Protein AF-A0A0Q7EFE1-F1 (afdb_monomer_lite)

Sequence (108 aa):
MPAADLLRLTLYNAGKVDNELRQGKLAPLPPAKDTLRGKIDAAFEAAHQAVKPKWYEAAKVSEISAPGSLTRVYKIRTALGTYCITVADASRSGGSGTQRGPLYSNCP

Foldseek 3Di:
DDVVVVVVVVVVVVVVVVCVVCVNPPDPPQPDCPDPVVVVVVVVVVVCVVDFDAQPDDWDWDWPDDVPDQKTWIWTGHNVGIKIWIDGDPPPPPDDDDPPPTDIDHDD

Radius of gyration: 25.14 Å; chains: 1; bounding box: 54×31×73 Å

Structure (mmCIF, N/CA/C/O backbone):
data_AF-A0A0Q7EFE1-F1
#
_entry.id   AF-A0A0Q7EFE1-F1
#
loop_
_atom_site.group_PDB
_atom_site.id
_atom_site.type_symbol
_atom_site.label_atom_id
_atom_site.label_alt_id
_atom_site.label_comp_id
_atom_site.label_asym_id
_atom_site.label_entity_id
_atom_site.label_seq_id
_atom_site.pdbx_PDB_ins_code
_atom_site.Cartn_x
_atom_site.Cartn_y
_atom_site.Cartn_z
_atom_site.occupancy
_atom_site.B_iso_or_equiv
_atom_site.auth_seq_id
_atom_site.auth_comp_id
_atom_site.auth_asym_id
_atom_site.auth_atom_id
_atom_site.pdbx_PDB_model_num
ATOM 1 N N . MET A 1 1 ? -18.769 13.200 48.887 1.00 53.66 1 MET A N 1
ATOM 2 C CA . MET A 1 1 ? -19.048 13.495 47.464 1.00 53.66 1 MET A CA 1
ATOM 3 C C . MET A 1 1 ? -19.598 12.231 46.816 1.00 53.66 1 MET A C 1
ATOM 5 O O . MET A 1 1 ? -19.045 11.173 47.101 1.00 53.66 1 MET A O 1
ATOM 9 N N . PRO A 1 2 ? -20.705 12.287 46.059 1.00 73.38 2 PRO A N 1
ATOM 10 C CA . PRO A 1 2 ? -21.354 11.092 45.519 1.00 73.38 2 PRO A CA 1
ATOM 11 C C . PRO A 1 2 ? -20.548 10.479 44.358 1.00 73.38 2 PRO A C 1
ATOM 13 O O . PRO A 1 2 ? -19.933 11.186 43.565 1.00 73.38 2 PRO A O 1
ATOM 16 N N . ALA A 1 3 ? -20.557 9.147 44.244 1.00 65.06 3 ALA A N 1
ATOM 17 C CA . ALA A 1 3 ? -19.752 8.387 43.275 1.00 65.06 3 ALA A CA 1
ATOM 18 C C . ALA A 1 3 ? -20.038 8.735 41.798 1.00 65.06 3 ALA A C 1
ATOM 20 O O . ALA A 1 3 ? -19.157 8.616 40.948 1.00 65.06 3 ALA A O 1
ATOM 21 N N . ALA A 1 4 ? -21.249 9.213 41.496 1.00 69.44 4 ALA A N 1
ATOM 22 C CA . ALA A 1 4 ? -21.626 9.670 40.160 1.00 69.44 4 ALA A CA 1
ATOM 23 C C . ALA A 1 4 ? -20.832 10.911 39.708 1.00 69.44 4 ALA A C 1
ATOM 25 O O . ALA A 1 4 ? -20.507 11.033 38.526 1.00 6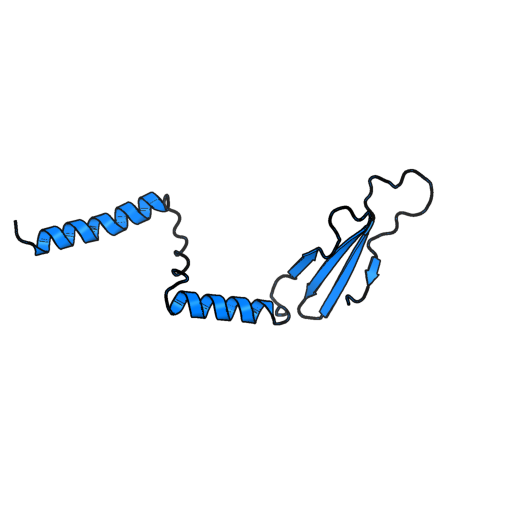9.44 4 ALA A O 1
ATOM 26 N N . ASP A 1 5 ? -20.461 11.792 40.640 1.00 68.69 5 ASP A N 1
ATOM 27 C CA . ASP A 1 5 ? -19.673 12.989 40.330 1.00 68.69 5 ASP A CA 1
ATOM 28 C C . ASP A 1 5 ? -18.200 12.641 40.080 1.00 68.69 5 ASP A C 1
ATOM 30 O O . ASP A 1 5 ? -17.566 13.238 39.211 1.00 68.69 5 ASP A O 1
ATOM 34 N N . LEU A 1 6 ? -17.674 11.607 40.752 1.00 60.97 6 LEU A N 1
ATOM 35 C CA . LEU A 1 6 ? -16.341 11.063 40.467 1.00 60.97 6 LEU A CA 1
ATOM 36 C C . LEU A 1 6 ? -16.277 10.414 39.078 1.00 60.97 6 LEU A C 1
ATOM 38 O O . LEU A 1 6 ? -15.329 10.666 38.340 1.00 60.97 6 LEU A O 1
ATOM 42 N N . LEU A 1 7 ? -17.296 9.640 38.689 1.00 66.06 7 LEU A N 1
ATOM 43 C CA . LEU A 1 7 ? -17.378 9.050 37.345 1.00 66.06 7 LEU A CA 1
ATOM 44 C C . LEU A 1 7 ? -17.515 10.112 36.243 1.00 66.06 7 LEU A C 1
ATOM 46 O O . LEU A 1 7 ? -16.975 9.959 35.150 1.00 66.06 7 LEU A O 1
ATOM 50 N N . ARG A 1 8 ? -18.206 11.221 36.521 1.00 62.38 8 ARG A N 1
ATOM 51 C CA . ARG A 1 8 ? -18.270 12.358 35.592 1.00 62.38 8 ARG A CA 1
ATOM 52 C C . ARG A 1 8 ? -16.926 13.061 35.442 1.00 62.38 8 ARG A C 1
ATOM 54 O O . ARG A 1 8 ? -16.552 13.395 34.323 1.00 62.38 8 ARG A O 1
ATOM 61 N N . LEU A 1 9 ? -16.188 13.238 36.536 1.00 61.28 9 LEU A N 1
ATOM 62 C CA . LEU A 1 9 ? -14.835 13.801 36.522 1.00 61.28 9 LEU A CA 1
ATOM 63 C C . LEU A 1 9 ? -13.848 12.925 35.740 1.00 61.28 9 LEU A C 1
ATOM 65 O O . LEU A 1 9 ? -13.043 13.450 34.971 1.00 61.28 9 LEU A O 1
ATOM 69 N N . THR A 1 10 ? -13.922 11.600 35.885 1.00 62.56 10 THR A N 1
ATOM 70 C CA . THR A 1 10 ? -13.042 10.685 35.144 1.00 62.56 10 THR A CA 1
ATOM 71 C C . THR A 1 10 ? -13.355 10.676 33.648 1.00 62.56 10 THR A C 1
ATOM 73 O O . THR A 1 10 ? -12.431 10.749 32.839 1.00 62.56 10 THR A O 1
ATOM 76 N N . LEU A 1 11 ? -14.636 10.676 33.262 1.00 66.62 11 LEU A N 1
ATOM 77 C CA . LEU A 1 11 ? -15.047 10.750 31.855 1.00 66.62 11 LEU A CA 1
ATOM 78 C C . LEU A 1 11 ? -14.720 12.107 31.213 1.00 66.62 11 LEU A C 1
ATOM 80 O O . LEU A 1 11 ? -14.267 12.147 30.071 1.00 66.62 11 LEU A O 1
ATOM 84 N N . TYR A 1 12 ? -14.898 13.211 31.945 1.00 64.56 12 TYR A N 1
ATOM 85 C CA . TYR A 1 12 ? -14.578 14.557 31.459 1.00 64.56 12 TYR A CA 1
ATOM 86 C C . TYR A 1 12 ? -13.081 14.719 31.163 1.00 64.56 12 TYR A C 1
ATOM 88 O O . TYR A 1 12 ? -12.694 15.295 30.145 1.00 64.56 12 TYR A O 1
ATOM 96 N N . ASN A 1 13 ? -12.228 14.147 32.014 1.00 68.94 13 ASN A N 1
ATOM 97 C CA . ASN A 1 13 ? -10.781 14.226 31.838 1.00 68.94 13 ASN A CA 1
ATOM 98 C C . ASN A 1 13 ? -10.255 13.290 30.742 1.00 68.94 13 ASN A C 1
ATOM 100 O O . ASN A 1 13 ? -9.237 13.607 30.129 1.00 68.94 13 ASN A O 1
ATOM 104 N N . ALA A 1 14 ? -10.949 12.189 30.438 1.00 71.38 14 ALA A N 1
ATOM 105 C CA . ALA A 1 14 ? -10.526 11.260 29.390 1.00 71.38 14 ALA A CA 1
ATOM 106 C C . ALA A 1 14 ? -10.437 11.937 28.011 1.00 71.38 14 ALA A C 1
ATOM 108 O O . ALA A 1 14 ? -9.458 11.739 27.298 1.00 71.38 14 ALA A O 1
ATOM 109 N N . GLY A 1 15 ? -11.405 12.793 27.662 1.00 69.31 15 GLY A N 1
ATOM 110 C CA . GLY A 1 15 ? -11.397 13.525 26.389 1.00 69.31 15 GLY A CA 1
ATOM 111 C C . GLY A 1 15 ? -10.302 14.593 26.300 1.00 69.31 15 GLY A C 1
ATOM 112 O O . GLY A 1 15 ? -9.728 14.808 25.235 1.00 69.31 15 GLY A O 1
ATOM 113 N N . LYS A 1 16 ? -9.971 15.242 27.423 1.00 74.19 16 LYS A N 1
ATOM 114 C CA . LYS A 1 16 ? -8.890 16.235 27.484 1.00 74.19 16 LYS A CA 1
ATOM 115 C C . LYS A 1 16 ? -7.514 15.578 27.355 1.00 74.19 16 LYS A C 1
ATOM 117 O O . LYS A 1 16 ? -6.721 16.023 26.534 1.00 74.19 16 LYS A O 1
ATOM 122 N N . VAL A 1 17 ? -7.269 14.498 28.101 1.00 71.06 17 VAL A N 1
ATOM 123 C CA . VAL A 1 17 ? -6.016 13.723 28.036 1.00 71.06 17 VAL A CA 1
ATOM 124 C C . VAL A 1 17 ? -5.807 13.149 26.638 1.00 71.06 17 VAL A C 1
ATOM 126 O O . VAL A 1 17 ? -4.710 13.207 26.096 1.00 71.06 17 VAL A O 1
ATOM 129 N N . ASP A 1 18 ? -6.865 12.635 26.023 1.00 72.38 18 ASP A N 1
ATOM 130 C CA . ASP A 1 18 ? -6.819 12.120 24.660 1.00 72.38 18 ASP A CA 1
ATOM 131 C C . ASP A 1 18 ? -6.510 13.216 23.619 1.00 72.38 18 ASP A C 1
ATOM 133 O O . ASP A 1 18 ? -5.685 13.010 22.730 1.00 72.38 18 ASP A O 1
ATOM 137 N N . ASN A 1 19 ? -7.085 14.414 23.763 1.00 73.31 19 ASN A N 1
ATOM 138 C CA . ASN A 1 19 ? -6.766 15.558 22.903 1.00 73.31 19 ASN A CA 1
ATOM 139 C C . ASN A 1 19 ? -5.312 16.043 23.089 1.00 73.31 19 ASN A C 1
ATOM 141 O O . ASN A 1 19 ? -4.614 16.326 22.112 1.00 73.31 19 ASN A O 1
ATOM 145 N N . GLU A 1 20 ? -4.832 16.084 24.336 1.00 76.50 20 GLU A N 1
ATOM 146 C CA . GLU A 1 20 ? -3.447 16.428 24.680 1.00 76.50 20 GLU A CA 1
ATOM 147 C C . GLU A 1 20 ? -2.449 15.403 24.118 1.00 76.50 20 GLU A C 1
ATOM 149 O O . GLU A 1 20 ? -1.468 15.792 23.482 1.00 76.50 20 GLU A O 1
ATOM 154 N N . LEU A 1 21 ? -2.731 14.101 24.251 1.00 71.56 21 LEU A N 1
ATOM 155 C CA . LEU A 1 21 ? -1.925 13.019 23.668 1.00 71.56 21 LEU A CA 1
ATOM 156 C C . LEU A 1 21 ? -1.854 13.109 22.141 1.00 71.56 21 LEU A C 1
ATOM 158 O O . LEU A 1 21 ? -0.813 12.827 21.547 1.00 71.56 21 LEU A O 1
ATOM 162 N N . ARG A 1 22 ? -2.950 13.520 21.495 1.00 69.19 22 ARG A N 1
ATOM 163 C CA . ARG A 1 22 ? -3.008 13.695 20.038 1.00 69.19 22 ARG A CA 1
ATOM 164 C C . ARG A 1 22 ? -2.481 15.047 19.563 1.00 69.19 22 ARG A C 1
ATOM 166 O O . ARG A 1 22 ? -2.456 15.277 18.354 1.00 69.19 22 ARG A O 1
ATOM 173 N N . GLN A 1 23 ? -2.065 15.935 20.470 1.00 75.75 23 GLN A N 1
ATOM 174 C CA . GLN A 1 23 ? -1.586 17.285 20.148 1.00 75.75 23 GLN A CA 1
ATOM 175 C C . GLN A 1 23 ? -2.560 18.054 19.230 1.00 75.75 23 GLN A C 1
ATOM 177 O O . GLN A 1 23 ? -2.139 18.757 18.311 1.00 75.75 23 GLN A O 1
ATOM 182 N N . GLY A 1 24 ? -3.873 17.861 19.408 1.00 67.12 24 GLY A N 1
ATOM 183 C CA . GLY A 1 24 ? -4.898 18.486 18.561 1.00 67.12 24 GLY A CA 1
ATOM 184 C C . GLY A 1 24 ? -5.019 17.927 17.134 1.00 67.12 24 GLY A C 1
ATOM 185 O O . GLY A 1 24 ? -5.786 18.462 16.333 1.00 67.12 24 GLY A O 1
ATOM 186 N N . LYS A 1 25 ? -4.311 16.846 16.780 1.00 66.06 25 LYS A N 1
ATOM 187 C CA . LYS A 1 25 ? -4.488 16.167 15.489 1.00 66.06 25 LYS A CA 1
ATOM 188 C C . LYS A 1 25 ? -5.707 15.249 15.564 1.00 66.06 25 LYS A C 1
ATOM 190 O O . LYS A 1 25 ? -5.664 14.176 16.158 1.00 66.06 25 LYS A O 1
ATOM 195 N N . LEU A 1 26 ? -6.793 15.661 14.909 1.00 62.69 26 LEU A N 1
ATOM 196 C CA . LEU A 1 26 ? -8.076 14.945 14.822 1.00 62.69 26 LEU A CA 1
ATOM 197 C C . LEU A 1 26 ? -8.039 13.642 14.002 1.00 62.69 26 LEU A C 1
ATOM 199 O O . LEU A 1 26 ? -9.093 13.136 13.618 1.00 62.69 26 LEU A O 1
ATOM 203 N N . ALA A 1 27 ? -6.862 13.083 13.711 1.00 65.50 27 ALA A N 1
ATOM 204 C CA . ALA A 1 27 ? -6.801 11.803 13.023 1.00 65.50 27 ALA A CA 1
ATOM 205 C C . ALA A 1 27 ? -7.538 10.749 13.878 1.00 65.50 27 ALA A C 1
ATOM 207 O O . ALA A 1 27 ? -7.226 10.614 15.067 1.00 65.50 27 ALA A O 1
ATOM 208 N N . PRO A 1 28 ? -8.530 10.032 13.317 1.00 64.69 28 PRO A N 1
ATOM 209 C CA . PRO A 1 28 ? -9.192 8.944 14.023 1.00 64.69 28 PRO A CA 1
ATOM 210 C C . PRO A 1 28 ? -8.141 7.942 14.500 1.00 64.69 28 PRO A C 1
ATOM 212 O O . PRO A 1 28 ? -7.242 7.600 13.725 1.00 64.69 28 PRO A O 1
ATOM 215 N N . LEU A 1 29 ? -8.232 7.465 15.750 1.00 65.50 29 LEU A N 1
ATOM 216 C CA . LEU A 1 29 ? -7.349 6.375 16.156 1.00 65.50 29 LEU A CA 1
ATOM 217 C C . LEU A 1 29 ? -7.604 5.182 15.236 1.00 65.50 29 LEU A C 1
ATOM 219 O O . LEU A 1 29 ? -8.769 4.818 15.034 1.00 65.50 29 LEU A O 1
ATOM 223 N N . PRO A 1 30 ? -6.544 4.542 14.720 1.00 64.62 30 PRO A N 1
ATOM 224 C CA . PRO A 1 30 ? -6.718 3.246 14.104 1.00 64.62 30 PRO A CA 1
ATOM 225 C C . PRO A 1 30 ? -7.332 2.312 15.159 1.00 64.62 30 PRO A C 1
ATOM 227 O O . PRO A 1 30 ? -6.896 2.327 16.318 1.00 64.62 30 PRO A O 1
ATOM 230 N N . PRO A 1 31 ? -8.369 1.534 14.809 1.00 66.81 31 PRO A N 1
ATOM 231 C CA . PRO A 1 31 ? -8.987 0.625 15.756 1.00 66.81 31 PRO A CA 1
ATOM 232 C C . PRO A 1 31 ? -7.929 -0.330 16.302 1.00 66.81 31 PRO A C 1
ATOM 234 O O . PRO A 1 31 ? -7.077 -0.828 15.563 1.00 66.81 31 PRO A O 1
ATOM 237 N N . ALA A 1 32 ? -7.974 -0.575 17.613 1.00 66.19 32 ALA A N 1
ATOM 238 C CA . ALA A 1 32 ? -7.049 -1.500 18.248 1.00 66.19 32 ALA A CA 1
ATOM 239 C C . ALA A 1 32 ? -7.125 -2.860 17.535 1.00 66.19 32 ALA A C 1
ATOM 241 O O . ALA A 1 32 ? -8.217 -3.414 17.368 1.00 66.19 32 ALA A O 1
ATOM 242 N N . LYS A 1 33 ? -5.971 -3.380 17.097 1.00 64.94 33 LYS A N 1
ATOM 243 C CA . LYS A 1 33 ? -5.865 -4.581 16.245 1.00 64.94 33 LYS A CA 1
ATOM 244 C C . LYS A 1 33 ? -6.532 -5.817 16.861 1.00 64.94 33 LYS A C 1
ATOM 246 O O . LYS A 1 33 ? -7.011 -6.681 16.133 1.00 64.94 33 LYS A O 1
ATOM 251 N N . ASP A 1 34 ? -6.616 -5.863 18.188 1.00 74.19 34 ASP A N 1
ATOM 252 C CA . ASP A 1 34 ? -7.203 -6.977 18.937 1.00 74.19 34 ASP A CA 1
ATOM 253 C C . ASP A 1 34 ? -8.736 -6.937 18.995 1.00 74.19 34 ASP A C 1
ATOM 255 O O . ASP A 1 34 ? -9.380 -7.949 19.284 1.00 74.19 34 ASP A O 1
ATOM 259 N N . THR A 1 35 ? -9.342 -5.790 18.679 1.00 81.38 35 THR A N 1
ATOM 260 C CA . THR A 1 35 ? -10.800 -5.656 18.594 1.00 81.38 35 THR A CA 1
ATOM 261 C C . THR A 1 35 ? -11.329 -6.297 17.312 1.00 81.38 35 THR A C 1
ATOM 263 O O . THR A 1 35 ? -10.649 -6.326 16.286 1.00 81.38 35 THR A O 1
ATOM 266 N N . LEU A 1 36 ? -12.579 -6.773 17.335 1.00 82.75 36 LEU A N 1
ATOM 267 C CA . LEU A 1 36 ? -13.242 -7.337 16.150 1.00 82.75 36 LEU A CA 1
ATOM 268 C C . LEU A 1 36 ? -13.172 -6.386 14.944 1.00 82.75 36 LEU A C 1
ATOM 270 O O . LEU A 1 36 ? -12.916 -6.823 13.827 1.00 82.75 36 LEU A O 1
ATOM 274 N N . ARG A 1 37 ? -13.347 -5.081 15.184 1.00 80.38 37 ARG A N 1
ATOM 275 C CA . ARG A 1 37 ? -13.279 -4.053 14.142 1.00 80.38 37 ARG A CA 1
ATOM 276 C C . ARG A 1 37 ? -11.876 -3.934 13.544 1.00 80.38 37 ARG A C 1
ATOM 278 O O . ARG A 1 37 ? -11.751 -3.957 12.329 1.00 80.38 37 ARG A O 1
ATOM 285 N N . GLY A 1 38 ? -10.836 -3.937 14.380 1.00 85.00 38 GLY A N 1
ATOM 286 C CA . GLY A 1 38 ? -9.446 -3.949 13.914 1.00 85.00 38 GLY A CA 1
ATOM 287 C C . GLY A 1 38 ? -9.102 -5.184 13.075 1.00 85.00 38 GLY A C 1
ATOM 288 O O . GLY A 1 38 ? -8.425 -5.065 12.057 1.00 85.00 38 GLY A O 1
ATOM 289 N N . LYS A 1 39 ? -9.621 -6.363 13.442 1.00 85.25 39 LYS A N 1
ATOM 290 C CA . LYS A 1 39 ? -9.441 -7.596 12.653 1.00 85.25 39 LYS A CA 1
ATOM 291 C C . LYS A 1 39 ? -10.135 -7.529 11.293 1.00 85.25 39 LYS A C 1
ATOM 293 O O . LYS A 1 39 ? -9.564 -7.975 10.302 1.00 85.25 39 LYS A O 1
ATOM 298 N N . ILE A 1 40 ? -11.347 -6.977 11.247 1.00 88.12 40 ILE A N 1
ATOM 299 C CA . ILE A 1 40 ? -12.096 -6.781 10.000 1.00 88.12 40 ILE A CA 1
ATOM 300 C C . ILE A 1 40 ? -11.361 -5.796 9.088 1.00 88.12 40 ILE A C 1
ATOM 302 O O . ILE A 1 40 ? -11.139 -6.108 7.921 1.00 88.12 40 ILE A O 1
ATOM 306 N N . ASP A 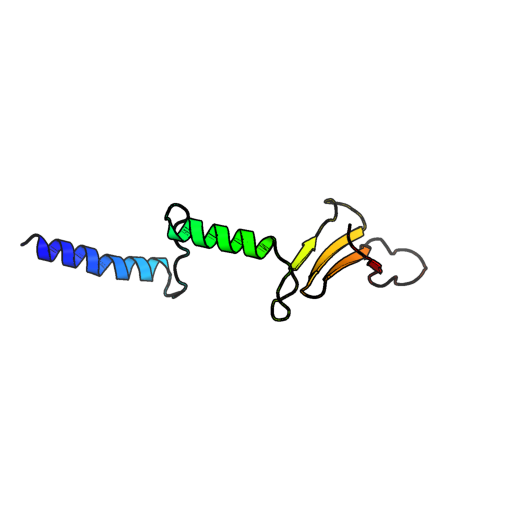1 41 ? -10.924 -4.654 9.619 1.00 85.50 41 ASP A N 1
ATOM 307 C CA . ASP A 1 41 ? -10.199 -3.647 8.840 1.00 85.50 41 ASP A CA 1
ATOM 308 C C . ASP A 1 41 ? -8.873 -4.207 8.300 1.00 85.50 41 ASP A C 1
ATOM 310 O O . ASP A 1 41 ? -8.575 -4.049 7.116 1.00 85.50 41 ASP A O 1
ATOM 314 N N . ALA A 1 42 ? -8.132 -4.968 9.114 1.00 85.50 42 ALA A N 1
ATOM 315 C CA . ALA A 1 42 ? -6.923 -5.662 8.673 1.00 85.50 42 ALA A CA 1
ATOM 316 C C . ALA A 1 42 ? -7.206 -6.702 7.574 1.00 85.50 42 ALA A C 1
ATOM 318 O O . ALA A 1 42 ? -6.433 -6.831 6.624 1.00 85.50 42 ALA A O 1
ATOM 319 N N . ALA A 1 43 ? -8.318 -7.436 7.671 1.00 85.00 43 ALA A N 1
ATOM 320 C CA . ALA A 1 43 ? -8.724 -8.389 6.642 1.00 85.00 43 ALA A CA 1
ATOM 321 C C . ALA A 1 43 ? -9.086 -7.685 5.324 1.00 85.00 43 ALA A C 1
ATOM 323 O O . ALA A 1 43 ? -8.688 -8.148 4.253 1.00 85.00 43 ALA A O 1
ATOM 324 N N . PHE A 1 44 ? -9.786 -6.548 5.387 1.00 86.12 44 PHE A N 1
ATOM 325 C CA . PHE A 1 44 ? -10.080 -5.733 4.208 1.00 86.12 44 PHE A CA 1
ATOM 326 C C . PHE A 1 44 ? -8.815 -5.157 3.581 1.00 86.12 44 PHE A C 1
ATOM 328 O O . PHE A 1 44 ? -8.683 -5.173 2.358 1.00 86.12 44 PHE A O 1
ATOM 335 N N . GLU A 1 45 ? -7.867 -4.699 4.394 1.00 84.94 45 GLU A N 1
ATOM 336 C CA . GLU A 1 45 ? -6.588 -4.197 3.905 1.00 84.94 45 GLU A CA 1
ATOM 337 C C . GLU A 1 45 ? -5.783 -5.307 3.212 1.00 84.94 45 GLU A C 1
ATOM 339 O O . GLU A 1 45 ? -5.302 -5.117 2.093 1.00 84.94 45 GLU A O 1
ATOM 344 N N . ALA A 1 46 ? -5.719 -6.501 3.808 1.00 84.56 46 ALA A N 1
ATOM 345 C CA . ALA A 1 46 ? -5.066 -7.661 3.207 1.00 84.56 46 ALA A CA 1
ATOM 346 C C . ALA A 1 46 ? -5.726 -8.075 1.879 1.00 84.56 46 ALA A C 1
ATOM 348 O O . ALA A 1 46 ? -5.039 -8.291 0.876 1.00 84.56 46 ALA A O 1
ATOM 349 N N . ALA A 1 47 ? -7.060 -8.118 1.831 1.00 83.56 47 ALA A N 1
ATOM 350 C CA . ALA A 1 47 ? -7.800 -8.400 0.603 1.00 83.56 47 ALA A CA 1
ATOM 351 C C . ALA A 1 47 ? -7.543 -7.328 -0.471 1.00 83.56 47 ALA A C 1
ATOM 353 O O . ALA A 1 47 ? -7.308 -7.644 -1.638 1.00 83.56 47 ALA A O 1
ATOM 354 N N . HIS A 1 48 ? -7.511 -6.056 -0.075 1.00 79.50 48 HIS A N 1
ATOM 355 C CA . HIS A 1 48 ? -7.215 -4.936 -0.962 1.00 79.50 48 HIS A CA 1
ATOM 356 C C . HIS A 1 48 ? -5.775 -4.971 -1.513 1.00 79.50 48 HIS A C 1
ATOM 358 O O . HIS A 1 48 ? -5.503 -4.502 -2.620 1.00 79.50 48 HIS A O 1
ATOM 364 N N . GLN A 1 49 ? -4.826 -5.543 -0.773 1.00 78.06 49 GLN A N 1
ATOM 365 C CA . GLN A 1 49 ? -3.460 -5.762 -1.254 1.00 78.06 49 GLN A CA 1
ATOM 366 C C . GLN A 1 49 ? -3.340 -6.959 -2.213 1.00 78.06 49 GLN A C 1
ATOM 368 O O . GLN A 1 49 ? -2.472 -6.949 -3.091 1.00 78.06 49 GLN A O 1
ATOM 373 N N . ALA A 1 50 ? -4.207 -7.968 -2.082 1.00 78.44 50 ALA A N 1
ATOM 374 C CA . ALA A 1 50 ? -4.209 -9.146 -2.948 1.00 78.44 50 ALA A CA 1
ATOM 375 C C . ALA A 1 50 ? -4.743 -8.844 -4.361 1.00 78.44 50 ALA A C 1
ATOM 377 O O . ALA A 1 50 ? -4.245 -9.393 -5.350 1.00 78.44 50 ALA A O 1
ATOM 378 N N . VAL A 1 51 ? -5.730 -7.951 -4.466 1.00 80.31 51 VAL A N 1
ATOM 379 C CA . VAL A 1 51 ? -6.372 -7.590 -5.737 1.00 80.31 51 VAL A CA 1
ATOM 380 C C . VAL A 1 51 ? -5.563 -6.517 -6.477 1.00 80.31 51 VAL A C 1
ATOM 382 O O . VAL A 1 51 ? -4.807 -5.740 -5.891 1.00 80.31 51 VAL A O 1
ATOM 385 N N . LYS A 1 52 ? -5.693 -6.487 -7.809 1.00 79.81 52 LYS A N 1
ATOM 386 C CA . LYS A 1 52 ? -5.147 -5.392 -8.622 1.00 79.81 52 LYS A CA 1
ATOM 387 C C . LYS A 1 52 ? -5.766 -4.054 -8.172 1.00 79.81 52 LYS A C 1
ATOM 389 O O . LYS A 1 52 ? -6.956 -4.040 -7.853 1.00 79.81 52 LYS A O 1
ATOM 394 N N . PRO A 1 53 ? -4.998 -2.948 -8.167 1.00 82.25 53 PRO A N 1
ATOM 395 C CA . PRO A 1 53 ? -5.547 -1.627 -7.871 1.00 82.25 53 PRO A CA 1
ATOM 396 C C . PRO A 1 53 ? -6.714 -1.304 -8.800 1.00 82.25 53 PRO A C 1
ATOM 398 O O . PRO A 1 53 ? -6.747 -1.754 -9.944 1.00 82.25 53 PRO A O 1
ATOM 401 N N . LYS A 1 54 ? -7.672 -0.514 -8.336 1.00 83.62 54 LYS A N 1
ATOM 402 C CA . LYS A 1 54 ? -8.746 -0.011 -9.199 1.00 83.62 54 LYS A CA 1
ATOM 403 C C . LYS A 1 54 ? -8.216 1.076 -10.133 1.00 83.62 54 LYS A C 1
ATOM 405 O O . LYS A 1 54 ? -7.162 1.654 -9.896 1.00 83.62 54 LYS A O 1
ATOM 410 N N . TRP A 1 55 ? -8.948 1.372 -11.206 1.00 79.38 55 TRP A N 1
ATOM 411 C CA . TRP A 1 55 ? -8.513 2.335 -12.233 1.00 79.38 55 TRP A CA 1
ATOM 412 C C . TRP A 1 55 ? -8.330 3.768 -11.708 1.00 79.38 55 TRP A C 1
ATOM 414 O O . TRP A 1 55 ? -7.586 4.538 -12.306 1.00 79.38 55 TRP A O 1
ATOM 424 N N . TYR A 1 56 ? -8.977 4.104 -10.590 1.00 81.88 56 TYR A N 1
ATOM 425 C CA . TYR A 1 56 ? -8.859 5.389 -9.897 1.00 81.88 56 TYR A CA 1
ATOM 426 C C . TYR A 1 56 ? -7.852 5.372 -8.734 1.00 81.88 56 TYR A C 1
ATOM 428 O O . TYR A 1 56 ? -7.651 6.392 -8.079 1.00 81.88 56 TYR A O 1
ATOM 436 N N . GLU A 1 57 ? -7.246 4.222 -8.431 1.00 82.31 57 GLU A N 1
ATOM 437 C CA . GLU A 1 57 ? -6.258 4.089 -7.360 1.00 82.31 57 GLU A CA 1
ATOM 438 C C . GLU A 1 57 ? -4.842 4.277 -7.905 1.00 82.31 57 GLU A C 1
ATOM 440 O O . GLU A 1 57 ? -4.529 3.908 -9.039 1.00 82.31 57 GLU A O 1
ATOM 445 N N . ALA A 1 58 ? -3.964 4.840 -7.075 1.00 83.69 58 ALA A N 1
ATOM 446 C CA . ALA A 1 58 ? -2.564 5.010 -7.432 1.00 83.69 58 ALA A CA 1
ATOM 447 C C . ALA A 1 58 ? -1.879 3.655 -7.677 1.00 83.69 58 ALA A C 1
ATOM 449 O O . ALA A 1 58 ? -2.172 2.646 -7.028 1.00 83.69 58 ALA A O 1
ATOM 450 N N . ALA A 1 59 ? -0.923 3.648 -8.605 1.00 83.81 59 ALA A N 1
ATOM 451 C CA . ALA A 1 59 ? -0.119 2.469 -8.884 1.00 83.81 59 ALA A CA 1
ATOM 452 C C . ALA A 1 59 ? 0.718 2.078 -7.655 1.00 83.81 59 ALA A C 1
ATOM 454 O O . ALA A 1 59 ? 1.367 2.922 -7.036 1.00 83.81 59 ALA A O 1
ATOM 455 N N . LYS A 1 60 ? 0.740 0.785 -7.320 1.00 84.12 60 LYS A N 1
ATOM 456 C CA . LYS A 1 60 ? 1.589 0.253 -6.245 1.00 84.12 60 LYS A CA 1
ATOM 457 C C . LYS A 1 60 ? 2.959 -0.081 -6.827 1.00 84.12 60 LYS A C 1
ATOM 459 O O . LYS A 1 60 ? 3.047 -0.911 -7.732 1.00 84.12 60 LYS A O 1
ATOM 464 N N . VAL A 1 61 ? 4.007 0.552 -6.308 1.00 86.12 61 VAL A N 1
ATOM 465 C CA . VAL A 1 61 ? 5.397 0.330 -6.726 1.00 86.12 61 VAL A CA 1
ATOM 466 C C . VAL A 1 61 ? 6.119 -0.455 -5.635 1.00 86.12 61 VAL A C 1
ATOM 468 O O . VAL A 1 61 ? 6.164 -0.017 -4.490 1.00 86.12 61 VAL A O 1
ATOM 471 N N . SER A 1 62 ? 6.671 -1.616 -5.979 1.00 85.25 62 SER A N 1
ATOM 472 C CA . SER A 1 62 ? 7.480 -2.442 -5.078 1.00 85.25 62 SER A CA 1
ATOM 473 C C . SER A 1 62 ? 8.822 -2.757 -5.724 1.00 85.25 62 SER A C 1
ATOM 475 O O . SER A 1 62 ? 8.861 -3.215 -6.866 1.00 85.25 62 SER A O 1
ATOM 477 N N . GLU A 1 63 ? 9.914 -2.540 -5.004 1.00 84.38 63 GLU A N 1
ATOM 478 C CA . GLU A 1 63 ? 11.252 -2.913 -5.459 1.00 84.38 63 GLU A CA 1
ATOM 479 C C . GLU A 1 63 ? 11.475 -4.423 -5.263 1.00 84.38 63 GLU A C 1
ATOM 481 O O . GLU A 1 63 ? 11.218 -4.950 -4.184 1.00 84.38 63 GLU A O 1
ATOM 486 N N . ILE A 1 64 ? 11.900 -5.124 -6.321 1.00 82.00 64 ILE A N 1
ATOM 487 C CA . ILE A 1 64 ? 12.211 -6.568 -6.303 1.00 82.00 64 ILE A CA 1
ATOM 488 C C . ILE A 1 64 ? 13.731 -6.817 -6.333 1.00 82.00 64 ILE A C 1
ATOM 490 O O . ILE A 1 64 ? 14.171 -7.960 -6.233 1.00 82.00 64 ILE A O 1
ATOM 494 N N . SER A 1 65 ? 14.557 -5.781 -6.511 1.00 75.50 65 SER A N 1
ATOM 495 C CA . SER A 1 65 ? 16.014 -5.946 -6.579 1.00 75.50 65 SER A CA 1
ATOM 496 C C . SER A 1 65 ? 16.584 -6.540 -5.292 1.00 75.50 65 SER A C 1
ATOM 498 O O . SER A 1 65 ? 16.160 -6.201 -4.187 1.00 75.50 65 SER A O 1
ATOM 500 N N . ALA A 1 66 ? 17.596 -7.398 -5.439 1.00 75.44 66 ALA A N 1
ATOM 501 C CA . ALA A 1 66 ? 18.401 -7.829 -4.307 1.00 75.44 66 ALA A CA 1
ATOM 502 C C . ALA A 1 66 ? 19.178 -6.622 -3.740 1.00 75.44 66 ALA A C 1
ATOM 504 O O . ALA A 1 66 ? 19.672 -5.797 -4.516 1.00 75.44 66 ALA A O 1
ATOM 505 N N . PRO A 1 67 ? 19.334 -6.503 -2.410 1.00 63.69 67 PRO A N 1
ATOM 506 C CA . PRO A 1 67 ? 20.101 -5.413 -1.819 1.00 63.69 67 PRO A CA 1
ATOM 507 C C . PRO A 1 67 ? 21.560 -5.491 -2.299 1.00 63.69 67 PRO A C 1
ATOM 509 O O . PRO A 1 67 ? 22.278 -6.432 -1.972 1.00 63.69 67 PRO A O 1
ATOM 512 N N . GLY A 1 68 ? 21.983 -4.519 -3.114 1.00 65.06 68 GLY A N 1
ATOM 513 C CA . GLY A 1 68 ? 23.324 -4.459 -3.711 1.00 65.06 68 GLY A CA 1
ATOM 514 C C . GLY A 1 68 ? 23.418 -4.881 -5.184 1.00 65.06 68 GLY A C 1
ATOM 515 O O . GLY A 1 68 ? 24.520 -4.906 -5.733 1.00 65.06 68 GLY A O 1
ATOM 516 N N . SER A 1 69 ? 22.303 -5.195 -5.855 1.00 65.12 69 SER A N 1
ATOM 517 C CA . SER A 1 69 ? 22.321 -5.432 -7.301 1.00 65.12 69 SER A CA 1
ATOM 518 C C . SER A 1 69 ? 22.538 -4.131 -8.078 1.00 65.12 69 SER A C 1
ATOM 520 O O . SER A 1 69 ? 21.812 -3.165 -7.882 1.00 65.12 69 SER A O 1
ATOM 522 N N . LEU A 1 70 ? 23.468 -4.155 -9.040 1.00 67.50 70 LEU A N 1
ATOM 523 C CA . LEU A 1 70 ? 23.794 -3.050 -9.968 1.00 67.50 70 LEU A CA 1
ATOM 524 C C . LEU A 1 70 ? 22.612 -2.582 -10.846 1.00 67.50 70 LEU A C 1
ATOM 526 O O . LEU A 1 70 ? 22.716 -1.618 -11.606 1.00 67.50 70 LEU A O 1
ATOM 530 N N . THR A 1 71 ? 21.510 -3.325 -10.824 1.00 73.62 71 THR A N 1
ATOM 531 C CA . THR A 1 71 ? 20.283 -3.042 -11.563 1.00 73.62 71 THR A CA 1
ATOM 532 C C . THR A 1 71 ? 19.130 -3.067 -10.578 1.00 73.62 71 THR A C 1
ATOM 534 O O . THR A 1 71 ? 18.900 -4.084 -9.923 1.00 73.62 71 THR A O 1
ATOM 537 N N . ARG A 1 72 ? 18.407 -1.954 -10.478 1.00 81.31 72 ARG A N 1
ATOM 538 C CA . ARG A 1 72 ? 17.207 -1.844 -9.650 1.00 81.31 72 ARG A CA 1
ATOM 539 C C . ARG A 1 72 ? 15.998 -2.244 -10.471 1.00 81.31 72 ARG A C 1
ATOM 541 O O . ARG A 1 72 ? 15.834 -1.773 -11.598 1.00 81.31 72 ARG A O 1
ATOM 548 N N . VAL A 1 73 ? 15.164 -3.119 -9.921 1.00 84.81 73 VAL A N 1
ATOM 549 C CA . VAL A 1 73 ? 13.965 -3.614 -10.603 1.00 84.81 73 VAL A CA 1
ATOM 550 C C . VAL A 1 73 ? 12.737 -3.226 -9.799 1.00 84.81 73 VAL A C 1
ATOM 552 O O . VAL A 1 73 ? 12.558 -3.668 -8.666 1.00 84.81 73 VAL A O 1
ATOM 555 N N . TYR A 1 74 ? 11.868 -2.424 -10.405 1.00 85.25 74 TYR A N 1
ATOM 556 C CA . TYR A 1 74 ? 10.616 -1.971 -9.812 1.00 85.25 74 TYR A CA 1
ATOM 557 C C . TYR A 1 74 ? 9.439 -2.710 -10.445 1.00 85.25 74 TYR A C 1
ATOM 559 O O . TYR A 1 74 ? 9.224 -2.615 -11.651 1.00 85.25 74 TYR A O 1
ATOM 567 N N . LYS A 1 75 ? 8.641 -3.407 -9.633 1.00 88.31 75 LYS A N 1
ATOM 568 C CA . LYS A 1 75 ? 7.331 -3.941 -10.023 1.00 88.31 75 LYS A CA 1
ATOM 569 C C . LYS A 1 75 ? 6.278 -2.881 -9.790 1.00 88.31 75 LYS A C 1
ATOM 571 O O . LYS A 1 75 ? 6.053 -2.462 -8.656 1.00 88.31 75 LYS A O 1
ATOM 576 N N . ILE A 1 76 ? 5.608 -2.484 -10.860 1.00 87.06 76 ILE A N 1
ATOM 577 C CA . ILE A 1 76 ? 4.509 -1.531 -10.817 1.00 87.06 76 ILE A CA 1
ATOM 578 C C . ILE A 1 76 ? 3.219 -2.294 -11.081 1.00 87.06 76 ILE A C 1
ATOM 580 O O . ILE A 1 76 ? 3.041 -2.913 -12.131 1.00 87.06 76 ILE A O 1
ATOM 584 N N . ARG A 1 77 ? 2.311 -2.273 -10.105 1.00 86.50 77 ARG A N 1
ATOM 585 C CA . ARG A 1 77 ? 0.968 -2.844 -10.220 1.00 86.50 77 ARG A CA 1
ATOM 586 C C . ARG A 1 77 ? -0.014 -1.704 -10.450 1.00 86.50 77 ARG A C 1
ATOM 588 O O . ARG A 1 77 ? -0.140 -0.815 -9.613 1.00 86.50 77 ARG A O 1
ATOM 595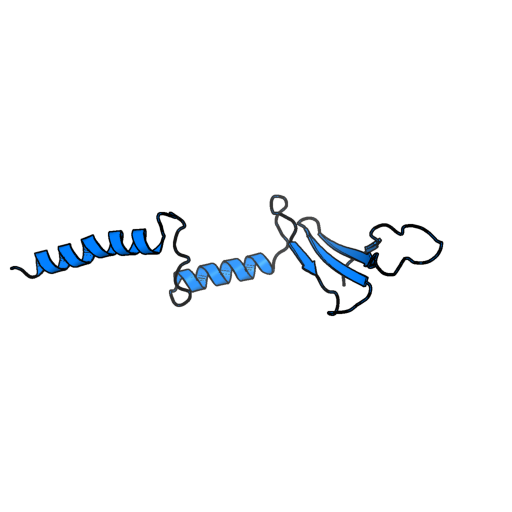 N N . THR A 1 78 ? -0.709 -1.754 -11.578 1.00 85.19 78 THR A N 1
ATOM 596 C CA . THR A 1 78 ? -1.784 -0.830 -11.955 1.00 85.19 78 THR A CA 1
ATOM 597 C C . THR A 1 78 ? -3.088 -1.601 -12.141 1.00 85.19 78 THR A C 1
ATOM 599 O O . THR A 1 78 ? -3.099 -2.835 -12.116 1.00 85.19 78 THR A O 1
ATOM 602 N N . ALA A 1 79 ? -4.183 -0.882 -12.372 1.00 82.62 79 ALA A N 1
ATOM 603 C CA . ALA A 1 79 ? -5.466 -1.495 -12.702 1.00 82.62 79 ALA A CA 1
ATOM 604 C C . ALA A 1 79 ? -5.455 -2.283 -14.012 1.00 82.62 79 ALA A C 1
ATOM 606 O O . ALA A 1 79 ? -6.119 -3.311 -14.128 1.00 82.62 79 ALA A O 1
ATOM 607 N N . LEU A 1 80 ? -4.671 -1.817 -14.985 1.00 82.12 80 LEU A N 1
ATOM 608 C CA . LEU A 1 80 ? -4.601 -2.407 -16.320 1.00 82.12 80 LEU A CA 1
ATOM 609 C C . LEU A 1 80 ? -3.636 -3.596 -16.376 1.00 82.12 80 LEU A C 1
ATOM 611 O O . LEU A 1 80 ? -3.781 -4.477 -17.219 1.00 82.12 80 LEU A O 1
ATOM 615 N N . GLY A 1 81 ? -2.673 -3.669 -15.457 1.00 82.31 81 GLY A N 1
ATOM 616 C CA . GLY A 1 81 ? -1.699 -4.750 -15.446 1.00 82.31 81 GLY A CA 1
ATOM 617 C C . GLY A 1 81 ? -0.506 -4.500 -14.538 1.00 82.31 81 GLY A C 1
ATOM 618 O O . GLY A 1 81 ? -0.414 -3.498 -13.827 1.00 82.31 81 GLY A O 1
ATOM 619 N N . THR A 1 82 ? 0.415 -5.453 -14.563 1.00 86.81 82 THR A N 1
ATOM 620 C CA . THR A 1 82 ? 1.670 -5.400 -13.817 1.00 86.81 82 THR A CA 1
ATOM 621 C C . THR A 1 82 ? 2.832 -5.345 -14.791 1.00 86.81 82 THR A C 1
ATOM 623 O O . THR A 1 82 ? 2.940 -6.224 -15.642 1.00 86.81 82 THR A O 1
ATOM 626 N N . TYR A 1 83 ? 3.701 -4.352 -14.650 1.00 87.06 83 TYR A N 1
ATOM 627 C CA . TYR A 1 83 ? 4.887 -4.205 -15.489 1.00 87.06 83 TYR A CA 1
ATOM 628 C C . TYR A 1 83 ? 6.117 -3.893 -14.641 1.00 87.06 83 TYR A C 1
ATOM 630 O O . TYR A 1 83 ? 6.010 -3.370 -13.528 1.00 87.06 83 TYR A O 1
ATOM 638 N N . CYS A 1 84 ? 7.280 -4.271 -15.160 1.00 88.69 84 CYS A N 1
ATOM 639 C CA . CYS A 1 84 ? 8.561 -4.132 -14.493 1.00 88.69 84 CYS A CA 1
ATOM 640 C C . CYS A 1 84 ? 9.372 -3.039 -15.178 1.00 88.69 84 CYS A C 1
ATOM 642 O O . CYS A 1 84 ? 9.459 -3.006 -16.405 1.00 88.69 84 CYS A O 1
ATOM 644 N N . ILE A 1 85 ? 9.962 -2.154 -14.378 1.00 87.00 85 ILE A N 1
ATOM 645 C CA . ILE A 1 85 ? 10.943 -1.175 -14.836 1.00 87.00 85 ILE A CA 1
ATOM 646 C C . ILE A 1 85 ? 12.303 -1.592 -14.296 1.00 87.00 85 ILE A C 1
ATOM 648 O O . ILE A 1 85 ? 12.478 -1.689 -13.081 1.00 87.00 85 ILE A O 1
ATOM 652 N N . THR A 1 86 ? 13.274 -1.794 -15.182 1.00 84.25 86 THR A N 1
ATOM 653 C CA . THR A 1 86 ? 14.672 -1.981 -14.780 1.00 84.25 86 THR A CA 1
ATOM 654 C C . THR A 1 86 ? 15.458 -0.698 -15.019 1.00 84.25 86 THR A C 1
ATOM 656 O O . THR A 1 86 ? 15.469 -0.173 -16.136 1.00 84.25 86 THR A O 1
ATOM 659 N N . VAL A 1 87 ? 16.135 -0.216 -13.980 1.00 81.69 87 VAL A N 1
ATOM 660 C CA . VAL A 1 87 ? 16.992 0.971 -14.013 1.00 81.69 87 VAL A CA 1
ATOM 661 C C . VAL A 1 87 ? 18.413 0.544 -13.652 1.00 81.69 87 VAL A C 1
ATOM 663 O O . VAL A 1 87 ? 18.637 -0.054 -12.600 1.00 81.69 87 VAL A O 1
ATOM 666 N N . ALA A 1 88 ? 19.376 0.818 -14.533 1.00 75.31 88 ALA A N 1
ATOM 667 C CA . ALA A 1 88 ? 20.791 0.607 -14.236 1.00 75.31 88 ALA A CA 1
ATOM 668 C C . ALA A 1 88 ? 21.316 1.756 -13.360 1.00 75.31 88 ALA A C 1
ATOM 670 O O . ALA A 1 88 ? 20.994 2.918 -13.615 1.00 75.31 88 ALA A O 1
ATOM 671 N N . ASP A 1 89 ? 22.116 1.448 -12.337 1.00 65.31 89 ASP A N 1
ATOM 672 C CA . ASP A 1 89 ? 22.687 2.477 -11.464 1.00 65.31 89 ASP A CA 1
ATOM 673 C C . ASP A 1 89 ? 23.658 3.389 -12.240 1.00 65.31 89 ASP A C 1
ATOM 675 O O . ASP A 1 89 ? 24.618 2.937 -12.870 1.00 65.31 89 ASP A O 1
ATOM 679 N N . ALA A 1 90 ? 23.431 4.705 -12.163 1.00 59.53 90 ALA A N 1
ATOM 680 C CA . ALA A 1 90 ? 24.204 5.717 -12.891 1.00 59.53 90 ALA A CA 1
ATOM 681 C C . ALA A 1 90 ? 25.667 5.857 -12.414 1.00 59.53 90 ALA A C 1
ATOM 683 O O . ALA A 1 90 ? 26.490 6.456 -13.101 1.00 59.53 90 ALA A O 1
ATOM 684 N N . SER A 1 91 ? 26.023 5.292 -11.255 1.00 55.66 91 SER A N 1
ATOM 685 C CA . SER A 1 91 ? 27.356 5.431 -10.646 1.00 55.66 91 SER A CA 1
ATOM 686 C C . SER A 1 91 ? 28.466 4.649 -11.359 1.00 55.66 91 SER A C 1
ATOM 688 O O . SER A 1 91 ? 29.635 4.806 -11.008 1.00 55.66 91 SER A O 1
ATOM 690 N N . ARG A 1 92 ? 28.135 3.828 -12.367 1.00 50.81 92 ARG A N 1
ATOM 691 C CA . ARG A 1 92 ? 29.116 3.041 -13.134 1.00 50.81 92 ARG A CA 1
ATOM 692 C C . ARG A 1 92 ? 29.108 3.298 -14.641 1.00 50.81 92 ARG A C 1
ATOM 694 O O . ARG A 1 92 ? 29.846 2.624 -15.353 1.00 50.81 92 ARG A O 1
ATOM 701 N N . SER A 1 93 ? 28.361 4.289 -15.140 1.00 51.53 93 SER A N 1
ATOM 702 C CA . SER A 1 93 ? 28.469 4.729 -16.541 1.00 51.53 93 SER A CA 1
ATOM 703 C C . SER A 1 93 ? 29.724 5.591 -16.760 1.00 51.53 93 SER A C 1
ATOM 705 O O . SER A 1 93 ? 29.651 6.737 -17.196 1.00 51.53 93 SER A O 1
ATOM 707 N N . GLY A 1 94 ? 30.888 5.049 -16.403 1.00 48.75 94 GLY A N 1
ATOM 708 C CA . GLY A 1 94 ? 32.186 5.518 -16.866 1.00 48.75 94 GLY A CA 1
ATOM 709 C C . GLY A 1 94 ? 32.544 4.730 -18.118 1.00 48.75 94 GLY A C 1
ATOM 710 O O . GLY A 1 94 ? 33.021 3.605 -18.013 1.00 48.75 94 GLY A O 1
ATOM 711 N N . GLY A 1 95 ? 32.275 5.296 -19.293 1.00 41.91 95 GLY A N 1
ATOM 712 C CA . GLY A 1 95 ? 32.655 4.697 -20.573 1.00 41.91 95 GLY A CA 1
ATOM 713 C C . GLY A 1 95 ? 31.521 4.678 -21.593 1.00 41.91 95 GLY A C 1
ATOM 714 O O . GLY A 1 95 ? 30.459 4.119 -21.353 1.00 41.91 95 GLY A O 1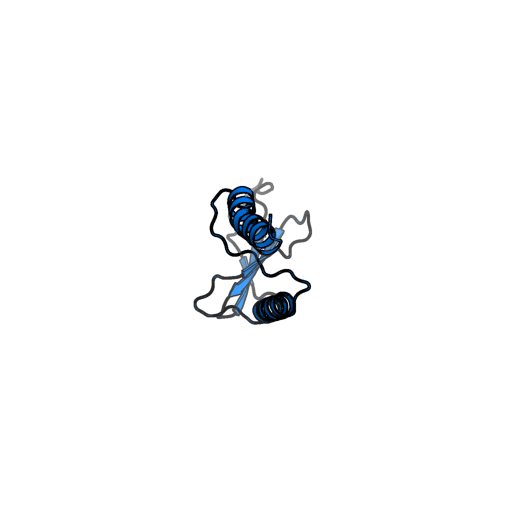
ATOM 715 N N . SER A 1 96 ? 31.783 5.331 -22.723 1.00 49.94 96 SER A N 1
ATOM 716 C CA . SER A 1 96 ? 31.048 5.349 -23.992 1.00 49.94 96 SER A CA 1
ATOM 717 C C . SER A 1 96 ? 29.942 4.299 -24.199 1.00 49.94 96 SER A C 1
ATOM 719 O O . SER A 1 96 ? 30.221 3.102 -24.249 1.00 49.94 96 SER A O 1
ATOM 721 N N . GLY A 1 97 ? 28.726 4.765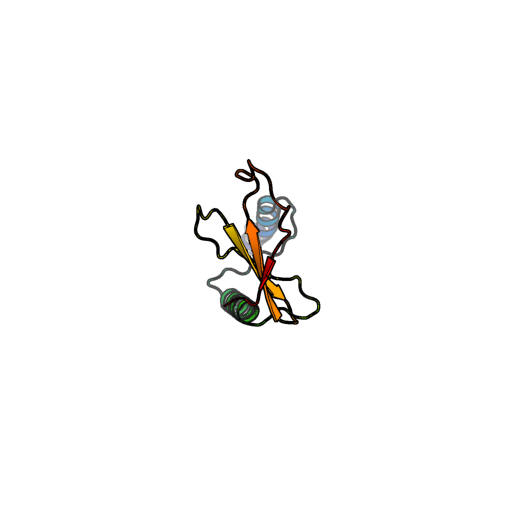 -24.500 1.00 44.12 97 GLY A N 1
ATOM 722 C CA . GLY A 1 97 ? 27.706 3.955 -25.174 1.00 44.12 97 GLY A CA 1
ATOM 723 C C . GLY A 1 97 ? 26.317 4.056 -24.556 1.00 44.12 97 GLY A C 1
ATOM 724 O O . GLY A 1 97 ? 25.977 3.272 -23.683 1.00 44.12 97 GLY A O 1
ATOM 725 N N . THR A 1 98 ? 25.515 4.987 -25.085 1.00 46.00 98 THR A N 1
ATOM 726 C CA . THR A 1 98 ? 24.043 5.031 -24.993 1.00 46.00 98 THR A CA 1
ATOM 727 C C . THR A 1 98 ? 23.461 5.102 -23.572 1.00 46.00 98 THR A C 1
ATOM 729 O O . THR A 1 98 ? 23.427 4.118 -22.840 1.00 46.00 98 THR A O 1
ATOM 732 N N . GLN A 1 99 ? 22.881 6.252 -23.206 1.00 52.41 99 GLN A N 1
ATOM 733 C CA . GLN A 1 99 ? 21.896 6.330 -22.119 1.00 52.41 99 GLN A CA 1
ATOM 734 C C . GLN A 1 99 ? 20.748 5.361 -22.439 1.00 52.41 99 GLN A C 1
ATOM 736 O O . GLN A 1 99 ? 19.816 5.695 -23.170 1.00 52.41 99 GLN A O 1
ATOM 741 N N . ARG A 1 100 ? 20.839 4.119 -21.955 1.00 57.78 100 ARG A N 1
ATOM 742 C CA . ARG A 1 100 ? 19.744 3.158 -22.044 1.00 57.78 100 ARG A CA 1
ATOM 743 C C . ARG A 1 100 ? 18.705 3.627 -21.039 1.00 57.78 100 ARG A C 1
ATOM 745 O O . ARG A 1 100 ? 18.905 3.499 -19.835 1.00 57.78 100 ARG A O 1
ATOM 752 N N . GLY A 1 101 ? 17.649 4.256 -21.550 1.00 63.88 101 GLY A N 1
ATOM 753 C CA . GLY A 1 101 ? 16.487 4.635 -20.757 1.00 63.88 101 GLY A CA 1
ATOM 754 C C . GLY A 1 101 ? 15.881 3.432 -20.020 1.00 63.88 101 GLY A C 1
ATOM 755 O O . GLY A 1 101 ? 16.294 2.291 -20.249 1.00 63.88 101 GLY A O 1
ATOM 756 N N . PRO A 1 102 ? 14.906 3.668 -19.129 1.00 70.69 102 PRO A N 1
ATOM 757 C CA . PRO A 1 102 ? 14.242 2.596 -18.397 1.00 70.69 102 PRO A CA 1
ATOM 758 C C . PRO A 1 102 ? 13.722 1.530 -19.366 1.00 70.69 102 PRO A C 1
ATOM 760 O O . PRO A 1 102 ? 12.993 1.834 -20.311 1.00 70.69 102 PRO A O 1
ATOM 763 N N . LEU A 1 103 ? 14.119 0.278 -19.139 1.00 78.31 103 LEU A N 1
ATOM 764 C CA . LEU A 1 103 ? 13.607 -0.855 -19.904 1.00 78.31 103 LEU A CA 1
ATOM 765 C C . LEU A 1 103 ? 12.320 -1.336 -19.235 1.00 78.31 103 LEU A C 1
ATOM 767 O O . LEU A 1 103 ? 12.289 -1.565 -18.022 1.00 78.31 103 LEU A O 1
ATOM 771 N N . TYR A 1 104 ? 11.272 -1.484 -20.042 1.00 79.69 104 TYR A N 1
ATOM 772 C CA . TYR A 1 104 ? 9.966 -1.974 -19.619 1.00 79.69 104 TYR A CA 1
ATOM 773 C C . TYR A 1 104 ?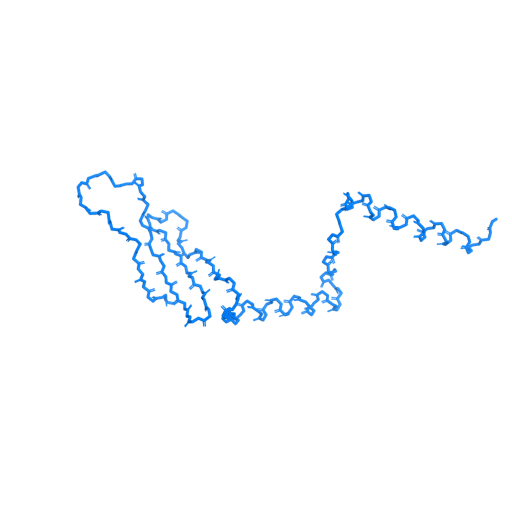 9.815 -3.431 -20.049 1.00 79.69 104 TYR A C 1
ATOM 775 O O . TYR A 1 104 ? 9.979 -3.755 -21.225 1.00 79.69 104 TYR A O 1
ATOM 783 N N . SER A 1 105 ? 9.494 -4.311 -19.108 1.00 80.62 105 SER A N 1
ATOM 784 C CA . SER A 1 105 ? 9.242 -5.726 -19.381 1.00 80.62 105 SER A CA 1
ATOM 785 C C . SER A 1 105 ? 8.016 -6.226 -18.622 1.00 80.62 105 SER A C 1
ATOM 787 O O . SER A 1 105 ? 7.562 -5.616 -17.648 1.00 80.62 105 SER A O 1
ATOM 789 N N . ASN A 1 106 ? 7.460 -7.352 -19.068 1.00 77.81 106 ASN A N 1
ATOM 790 C CA . ASN A 1 106 ? 6.453 -8.058 -18.285 1.00 77.81 106 ASN A CA 1
ATOM 791 C C . ASN A 1 106 ? 7.131 -8.649 -17.045 1.00 77.81 106 ASN A C 1
ATOM 793 O O . ASN A 1 106 ? 8.134 -9.353 -17.161 1.00 77.81 106 ASN A O 1
ATOM 797 N N . CYS A 1 107 ? 6.599 -8.339 -15.862 1.00 70.25 107 CYS A N 1
ATOM 798 C CA . CYS A 1 107 ? 7.107 -8.929 -14.628 1.00 70.25 107 CYS A CA 1
ATOM 799 C C . CYS A 1 107 ? 6.803 -10.432 -14.573 1.00 70.25 107 CYS A C 1
ATOM 801 O O . CYS A 1 107 ? 5.692 -10.811 -14.957 1.00 70.25 107 CYS A O 1
ATOM 803 N N . PRO A 1 108 ? 7.715 -11.252 -14.021 1.00 64.50 108 PRO A N 1
ATOM 804 C CA . PRO A 1 108 ? 7.375 -12.589 -13.554 1.00 64.50 108 PRO A CA 1
ATOM 805 C C . PRO A 1 108 ? 6.400 -12.560 -12.357 1.00 64.50 108 PRO A C 1
ATOM 807 O O . PRO A 1 108 ? 6.284 -11.523 -11.636 1.00 64.50 108 PRO A O 1
#

pLDDT: mean 73.34, std 11.32, range [41.91, 88.69]

Secondary structure (DSSP, 8-state):
--HHHHHHHHHHHHHHHHHHHTTT--PPPPPPTTSHHHHHHHHHHHHHHHSPPPTTSPPEEEE---TT-SEEEEEEE-SS-EEEEEEE-GGG--SSS---PPEEEE--